Protein AF-A0A841EUG9-F1 (afdb_monomer)

Secondary structure (DSSP, 8-state):
-----S-STHHHHHHTTS-----EEEEEETTTTEEEEEEE-SSEEEEEEEES-TTSS--EEEEEEEEETTEEEE--SEESEEEEEEE--TTS-EEEEEEEEE-TT---

Radius of gyration: 20.71 Å; Cα contacts (8 Å, |Δi|>4): 226; chains: 1; bounding box: 51×21×74 Å

Structure (mmCIF, N/CA/C/O backbone):
data_AF-A0A841EUG9-F1
#
_entry.id   AF-A0A841EUG9-F1
#
loop_
_atom_site.group_PDB
_atom_site.id
_atom_site.type_symbol
_atom_site.label_atom_id
_atom_site.label_alt_id
_atom_site.label_comp_id
_atom_site.label_asym_id
_atom_site.label_entity_id
_atom_site.label_seq_id
_atom_site.pdbx_PDB_ins_code
_atom_site.Cartn_x
_atom_site.Cartn_y
_atom_site.Cartn_z
_atom_site.occupancy
_atom_site.B_iso_or_equiv
_atom_site.auth_seq_id
_atom_site.auth_comp_id
_atom_site.auth_asym_id
_atom_site.auth_atom_id
_atom_site.pdbx_PDB_model_num
ATOM 1 N N . MET A 1 1 ? -35.909 -5.261 51.580 1.00 43.09 1 MET A N 1
ATOM 2 C CA . MET A 1 1 ? -34.630 -4.548 51.371 1.00 43.09 1 MET A CA 1
ATOM 3 C C . MET A 1 1 ? -33.610 -5.558 50.858 1.00 43.09 1 MET A C 1
ATOM 5 O O . MET A 1 1 ? -33.184 -6.406 51.623 1.00 43.09 1 MET A O 1
ATOM 9 N N . GLY A 1 2 ? -33.293 -5.537 49.562 1.00 42.53 2 GLY A N 1
ATOM 10 C CA . GLY A 1 2 ? -32.341 -6.460 48.934 1.00 42.53 2 GLY A CA 1
ATOM 11 C C . GLY A 1 2 ? -31.781 -5.816 47.672 1.00 42.53 2 GLY A C 1
ATOM 12 O O . GLY A 1 2 ? -32.383 -5.894 46.610 1.00 42.53 2 GLY A O 1
ATOM 13 N N . LYS A 1 3 ? -30.687 -5.065 47.831 1.00 48.09 3 LYS A N 1
ATOM 14 C CA . LYS A 1 3 ? -30.020 -4.307 46.768 1.00 48.09 3 LYS A CA 1
ATOM 15 C C . LYS A 1 3 ? -29.352 -5.292 45.804 1.00 48.09 3 LYS A C 1
ATOM 17 O O . LYS A 1 3 ? -28.324 -5.863 46.160 1.00 48.09 3 LYS A O 1
ATOM 22 N N . ILE A 1 4 ? -29.896 -5.469 44.601 1.00 52.88 4 ILE A N 1
ATOM 23 C CA . ILE A 1 4 ? -29.159 -6.106 43.504 1.00 52.88 4 ILE A CA 1
ATOM 24 C C . ILE A 1 4 ? -28.144 -5.068 43.022 1.00 52.88 4 ILE A C 1
ATOM 26 O O . ILE A 1 4 ? -28.482 -4.069 42.391 1.00 52.88 4 ILE A O 1
ATOM 30 N N . LYS A 1 5 ? -26.901 -5.251 43.464 1.00 50.25 5 LYS A N 1
ATOM 31 C CA . LYS A 1 5 ? -25.766 -4.372 43.195 1.00 50.25 5 LYS A CA 1
ATOM 32 C C . LYS A 1 5 ? -25.248 -4.647 41.780 1.00 50.25 5 LYS A C 1
ATOM 34 O O . LYS A 1 5 ? -24.869 -5.773 41.485 1.00 50.25 5 LYS A O 1
ATOM 39 N N . HIS A 1 6 ? -25.248 -3.609 40.944 1.00 51.97 6 HIS A N 1
ATOM 40 C CA . HIS A 1 6 ? -24.323 -3.348 39.831 1.00 51.97 6 HIS A CA 1
ATOM 41 C C . HIS A 1 6 ? -23.483 -4.540 39.327 1.00 51.97 6 HIS A C 1
ATOM 43 O O . HIS A 1 6 ? -22.296 -4.615 39.626 1.00 51.97 6 HIS A O 1
ATOM 49 N N . SER A 1 7 ? -24.058 -5.449 38.534 1.00 50.44 7 SER A N 1
ATOM 50 C CA . SER A 1 7 ? -23.270 -6.536 37.923 1.00 50.44 7 SER A CA 1
ATOM 51 C C . SER A 1 7 ? -23.628 -6.850 36.465 1.00 50.44 7 SER A C 1
ATOM 53 O O . SER A 1 7 ? -23.196 -7.874 35.946 1.00 50.44 7 SER A O 1
ATOM 55 N N . LEU A 1 8 ? -24.373 -5.980 35.771 1.00 47.00 8 LEU A N 1
ATOM 56 C CA . LEU A 1 8 ? -24.544 -6.097 34.311 1.00 47.00 8 LEU A CA 1
ATOM 57 C C . LEU A 1 8 ? -23.625 -5.166 33.506 1.00 47.00 8 LEU A C 1
ATOM 59 O O . LEU A 1 8 ? -23.396 -5.408 32.326 1.00 47.00 8 LEU A O 1
ATOM 63 N N . THR A 1 9 ? -23.043 -4.138 34.124 1.00 49.00 9 THR A N 1
ATOM 64 C CA . THR A 1 9 ? -22.223 -3.149 33.404 1.00 49.00 9 THR A CA 1
ATOM 65 C C . THR A 1 9 ? -20.805 -3.646 33.098 1.00 49.00 9 THR A C 1
ATOM 67 O O . THR A 1 9 ? -20.163 -3.145 32.183 1.00 49.00 9 THR A O 1
ATOM 70 N N . ALA A 1 10 ? -20.316 -4.660 33.820 1.00 49.38 10 ALA A N 1
ATOM 71 C CA . ALA A 1 10 ? -18.961 -5.192 33.649 1.00 49.38 10 ALA A CA 1
ATOM 72 C C . ALA A 1 10 ? -18.814 -6.162 32.458 1.00 49.38 10 ALA A C 1
ATOM 74 O O . ALA A 1 10 ? -17.698 -6.403 32.008 1.00 49.38 10 ALA A O 1
ATOM 75 N N . PHE A 1 11 ? -19.916 -6.688 31.909 1.00 48.22 11 PHE A N 1
ATOM 76 C CA . PHE A 1 11 ? -19.861 -7.624 30.777 1.00 48.22 11 PHE A CA 1
ATOM 77 C C . PHE A 1 11 ? -19.676 -6.927 29.418 1.00 48.22 11 PHE A C 1
ATOM 79 O O . PHE A 1 11 ? -19.099 -7.511 28.504 1.00 48.22 11 PHE A O 1
ATOM 86 N N . PHE A 1 12 ? -20.077 -5.657 29.293 1.00 50.94 12 PHE A N 1
ATOM 87 C CA . PHE A 1 12 ? -19.852 -4.878 28.069 1.00 50.94 12 PHE A CA 1
ATOM 88 C C . PHE A 1 12 ? -18.394 -4.431 27.895 1.00 50.94 12 PHE A C 1
ATOM 90 O O . PHE A 1 12 ? -17.940 -4.273 26.766 1.00 50.94 12 PHE A O 1
ATOM 97 N N . ALA A 1 13 ? -17.636 -4.278 28.985 1.00 50.31 13 ALA A N 1
ATOM 98 C CA . ALA A 1 13 ? -16.236 -3.854 28.919 1.00 50.31 13 ALA A CA 1
ATOM 99 C C . ALA A 1 13 ? -15.296 -4.963 28.403 1.00 50.31 13 ALA A C 1
ATOM 101 O O . ALA A 1 13 ? -14.322 -4.672 27.716 1.00 50.31 13 ALA A O 1
ATOM 102 N N . VAL A 1 14 ? -15.605 -6.236 28.681 1.00 47.84 14 VAL A N 1
ATOM 103 C CA . VAL A 1 14 ? -14.779 -7.380 28.246 1.00 47.84 14 VAL A CA 1
ATOM 104 C C . VAL A 1 14 ? -15.044 -7.751 26.780 1.00 47.84 14 VAL A C 1
ATOM 106 O O . VAL A 1 14 ? -14.124 -8.159 26.077 1.00 47.84 14 VAL A O 1
ATOM 109 N N . ALA A 1 15 ? -16.258 -7.516 26.269 1.00 48.00 15 ALA A N 1
ATOM 110 C CA . ALA A 1 15 ? -16.568 -7.675 24.843 1.00 48.00 15 ALA A CA 1
ATOM 111 C C . ALA A 1 15 ? -15.889 -6.613 23.953 1.00 48.00 15 ALA A C 1
ATOM 113 O O . ALA A 1 15 ? -15.697 -6.832 22.760 1.00 48.00 15 ALA A O 1
ATOM 114 N N . PHE A 1 16 ? -15.490 -5.477 24.532 1.00 50.84 16 PHE A N 1
ATOM 115 C CA . PHE A 1 16 ? -14.910 -4.353 23.798 1.00 50.84 16 PHE A CA 1
ATOM 116 C C . PHE A 1 16 ? -13.440 -4.564 23.400 1.00 50.84 16 PHE A C 1
ATOM 118 O O . PHE A 1 16 ? -12.959 -3.945 22.456 1.00 50.84 16 PHE A O 1
ATOM 125 N N . PHE A 1 17 ? -12.727 -5.463 24.085 1.00 46.47 17 PHE A N 1
ATOM 126 C CA . PHE A 1 17 ? -11.316 -5.761 23.808 1.00 46.47 17 PHE A CA 1
ATOM 127 C C . PHE A 1 17 ? -11.100 -6.904 22.803 1.00 46.47 17 PHE A C 1
ATOM 129 O O . PHE A 1 17 ? -9.964 -7.178 22.426 1.00 46.47 17 PHE A O 1
ATOM 136 N N . ALA A 1 18 ? -12.164 -7.573 22.349 1.00 46.38 18 ALA A N 1
ATOM 137 C CA . ALA A 1 18 ? -12.057 -8.787 21.538 1.00 46.38 18 ALA A CA 1
ATOM 138 C C . ALA A 1 18 ? -11.954 -8.557 20.012 1.00 46.38 18 ALA A C 1
ATOM 140 O O . ALA A 1 18 ? -11.902 -9.535 19.272 1.00 46.38 18 ALA A O 1
ATOM 141 N N . LEU A 1 19 ? -11.945 -7.313 19.512 1.00 50.03 19 LEU A N 1
ATOM 142 C CA . LEU A 1 19 ? -12.198 -7.048 18.081 1.00 50.03 19 LEU A CA 1
ATOM 143 C C . LEU A 1 19 ? -11.084 -6.340 17.303 1.00 50.03 19 LEU A C 1
ATOM 145 O O . LEU A 1 19 ? -11.288 -6.003 16.139 1.00 50.03 19 LEU A O 1
ATOM 149 N N . THR A 1 20 ? -9.880 -6.166 17.849 1.00 53.53 20 THR A N 1
ATOM 150 C CA . THR A 1 20 ? -8.753 -5.696 17.023 1.00 53.53 20 THR A CA 1
ATOM 151 C C . THR A 1 20 ? -8.146 -6.859 16.236 1.00 53.53 20 THR A C 1
ATOM 153 O O . THR A 1 20 ? -6.979 -7.201 16.416 1.00 53.53 20 THR A O 1
ATOM 156 N N . SER A 1 21 ? -8.934 -7.508 15.376 1.00 56.56 21 SER A N 1
ATOM 157 C CA . SER A 1 21 ? -8.384 -8.417 14.374 1.00 56.56 21 SER A CA 1
ATOM 158 C C . SER A 1 21 ? -7.499 -7.593 13.443 1.00 56.56 21 SER A C 1
ATOM 160 O O . SER A 1 21 ? -7.989 -6.830 12.613 1.00 56.56 21 SER A O 1
ATOM 162 N N . VAL A 1 22 ? -6.188 -7.698 13.635 1.00 62.81 22 VAL A N 1
ATOM 163 C CA . VAL A 1 22 ? -5.185 -7.161 12.719 1.00 62.81 22 VAL A CA 1
ATOM 164 C C . VAL A 1 22 ? -5.217 -8.052 11.484 1.00 62.81 22 VAL A C 1
ATOM 166 O O . VAL A 1 22 ? -4.671 -9.152 11.481 1.00 62.81 22 VAL A O 1
ATOM 169 N N . THR A 1 23 ? -5.943 -7.623 10.456 1.00 68.38 23 THR A N 1
ATOM 170 C CA . THR A 1 23 ? -5.887 -8.272 9.147 1.00 68.38 23 THR A CA 1
ATOM 171 C C . THR A 1 23 ? -4.665 -7.740 8.421 1.00 68.38 23 THR A C 1
ATOM 173 O O . THR A 1 23 ? -4.588 -6.535 8.185 1.00 68.38 23 THR A O 1
ATOM 176 N N . VAL A 1 24 ? -3.725 -8.619 8.087 1.00 78.19 24 VAL A N 1
ATOM 177 C CA . VAL A 1 24 ? -2.545 -8.310 7.272 1.00 78.19 24 VAL A CA 1
ATOM 178 C C . VAL A 1 24 ? -2.528 -9.271 6.096 1.00 78.19 24 VAL A C 1
ATOM 180 O O . VAL A 1 24 ? -2.733 -10.473 6.265 1.00 78.19 24 VAL A O 1
ATOM 183 N N . PHE A 1 25 ? -2.284 -8.733 4.911 1.00 81.62 25 PHE A N 1
ATOM 184 C CA . PHE A 1 25 ? -2.141 -9.469 3.670 1.00 81.62 25 PHE A CA 1
ATOM 185 C C . PHE A 1 25 ? -0.840 -9.031 3.019 1.00 81.62 25 PHE A C 1
ATOM 187 O O . PHE A 1 25 ? -0.689 -7.866 2.667 1.00 81.62 25 PHE A O 1
ATOM 194 N N . ALA A 1 26 ? 0.078 -9.978 2.851 1.00 88.25 26 ALA A N 1
ATOM 195 C CA . ALA A 1 26 ? 1.311 -9.772 2.114 1.00 88.25 26 ALA A CA 1
ATOM 196 C C . ALA A 1 26 ? 1.425 -10.834 1.020 1.00 88.25 26 ALA A C 1
ATOM 198 O O . ALA A 1 26 ? 1.157 -12.012 1.274 1.00 88.25 26 ALA A O 1
ATOM 199 N N . GLY A 1 27 ? 1.805 -10.442 -0.193 1.00 92.62 27 GLY A N 1
ATOM 200 C CA . GLY A 1 27 ? 1.925 -11.403 -1.281 1.00 92.62 27 GLY A CA 1
ATOM 201 C C . GLY A 1 27 ? 2.485 -10.843 -2.578 1.00 92.62 27 GLY A C 1
ATOM 202 O O . GLY A 1 27 ? 2.388 -9.653 -2.876 1.00 92.62 27 GLY A O 1
ATOM 203 N N . ALA A 1 28 ? 3.043 -11.761 -3.363 1.00 94.19 28 ALA A N 1
ATOM 204 C CA . ALA A 1 28 ? 3.492 -11.522 -4.723 1.00 94.19 28 ALA A CA 1
ATOM 205 C C . ALA A 1 28 ? 2.294 -11.299 -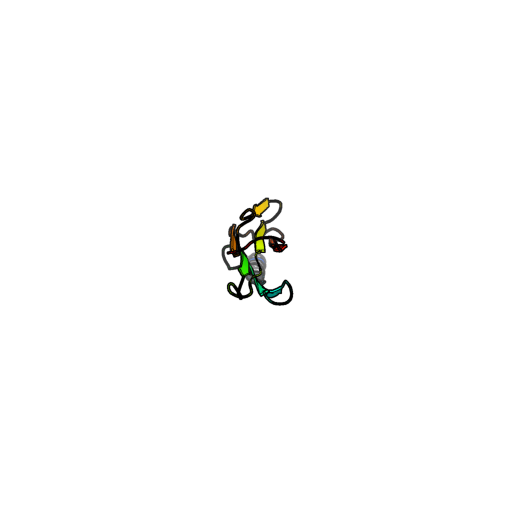5.660 1.00 94.19 28 ALA A C 1
ATOM 207 O O . ALA A 1 28 ? 1.330 -12.068 -5.650 1.00 94.19 28 ALA A O 1
ATOM 208 N N . VAL A 1 29 ? 2.376 -10.269 -6.500 1.00 93.25 29 VAL A N 1
ATOM 209 C CA . VAL A 1 29 ? 1.359 -9.920 -7.503 1.00 93.25 29 VAL A CA 1
ATOM 210 C C . VAL A 1 29 ? 2.043 -9.65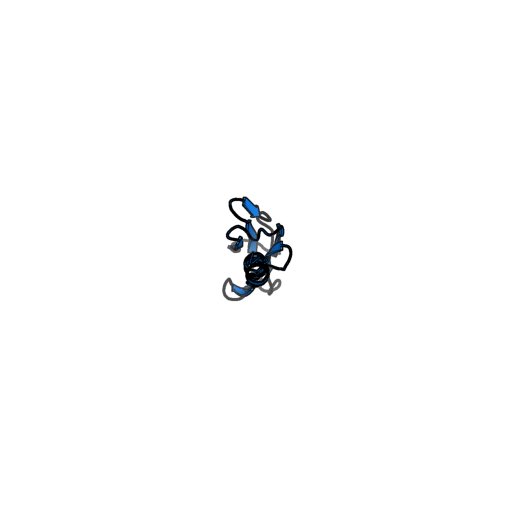0 -8.846 1.00 93.25 29 VAL A C 1
ATOM 212 O O . VAL A 1 29 ? 3.270 -9.642 -8.932 1.00 93.25 29 VAL A O 1
ATOM 215 N N . ALA A 1 30 ? 1.274 -9.509 -9.929 1.00 92.12 30 ALA A N 1
ATOM 216 C CA . ALA A 1 30 ? 1.822 -9.326 -11.280 1.00 92.12 30 ALA A CA 1
ATOM 217 C C . ALA A 1 30 ? 2.849 -10.411 -11.688 1.00 92.12 30 ALA A C 1
ATOM 219 O O . ALA A 1 30 ? 3.907 -10.106 -12.220 1.00 92.12 30 ALA A O 1
ATOM 220 N N . GLY A 1 31 ? 2.576 -11.689 -11.390 1.00 89.38 31 GLY A N 1
ATOM 221 C CA . GLY A 1 31 ? 3.530 -12.779 -11.659 1.00 89.38 31 GLY A CA 1
ATOM 222 C C . GLY A 1 31 ? 4.752 -12.791 -10.731 1.00 89.38 31 GLY A C 1
ATOM 223 O O . GLY A 1 31 ? 5.700 -13.535 -10.972 1.00 89.38 31 GLY A O 1
ATOM 224 N N . GLY A 1 32 ? 4.703 -12.003 -9.656 1.00 91.94 32 GLY A N 1
ATOM 225 C CA . GLY A 1 32 ? 5.770 -11.863 -8.683 1.00 91.94 32 GLY A CA 1
ATOM 226 C C . GLY A 1 32 ? 6.825 -10.855 -9.093 1.00 91.94 32 GLY A C 1
ATOM 227 O O . GLY A 1 32 ? 7.982 -11.105 -8.806 1.00 91.94 32 GLY A O 1
ATOM 228 N N . ASP A 1 33 ? 6.456 -9.754 -9.739 1.00 92.69 33 ASP A N 1
ATOM 229 C CA . ASP A 1 33 ? 7.348 -8.593 -9.909 1.00 92.69 33 ASP A CA 1
A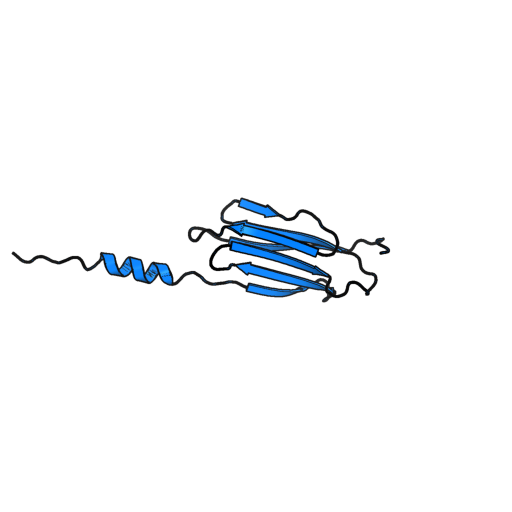TOM 230 C C . ASP A 1 33 ? 7.003 -7.515 -8.878 1.00 92.69 33 ASP A C 1
ATOM 232 O O . ASP A 1 33 ? 7.866 -6.945 -8.217 1.00 92.69 33 ASP A O 1
ATOM 236 N N . LEU A 1 34 ? 5.711 -7.354 -8.601 1.00 95.12 34 LEU A N 1
ATOM 237 C CA . LEU A 1 34 ? 5.223 -6.486 -7.542 1.00 95.12 34 LEU A CA 1
ATOM 238 C C . LEU A 1 34 ? 4.991 -7.277 -6.249 1.00 95.12 34 LEU A C 1
ATOM 240 O O . LEU A 1 34 ? 4.599 -8.449 -6.264 1.00 95.12 34 LEU A O 1
ATOM 244 N N . TRP A 1 35 ? 5.185 -6.609 -5.121 1.00 96.75 35 TRP A N 1
ATOM 245 C CA . TRP A 1 35 ? 4.836 -7.089 -3.794 1.00 96.75 35 TRP A CA 1
ATOM 246 C C . TRP A 1 35 ? 3.802 -6.158 -3.168 1.00 96.75 35 TRP A C 1
ATOM 248 O O . TRP A 1 35 ? 3.974 -4.939 -3.154 1.00 96.75 35 TRP A O 1
ATOM 258 N N . TYR A 1 36 ? 2.720 -6.738 -2.660 1.00 97.56 36 TYR A N 1
ATOM 259 C CA . TYR A 1 36 ? 1.687 -6.020 -1.926 1.00 97.56 36 TYR A CA 1
ATOM 260 C C . TYR A 1 36 ? 1.778 -6.355 -0.439 1.00 97.56 36 TYR A C 1
ATOM 262 O O . TYR A 1 36 ? 1.917 -7.524 -0.087 1.00 97.56 36 TYR A O 1
ATOM 270 N N . ASP A 1 37 ? 1.669 -5.338 0.412 1.00 96.56 37 ASP A N 1
ATOM 271 C CA . ASP A 1 37 ? 1.498 -5.438 1.862 1.00 96.56 37 ASP A CA 1
ATOM 272 C C . ASP A 1 37 ? 0.407 -4.455 2.299 1.00 96.56 37 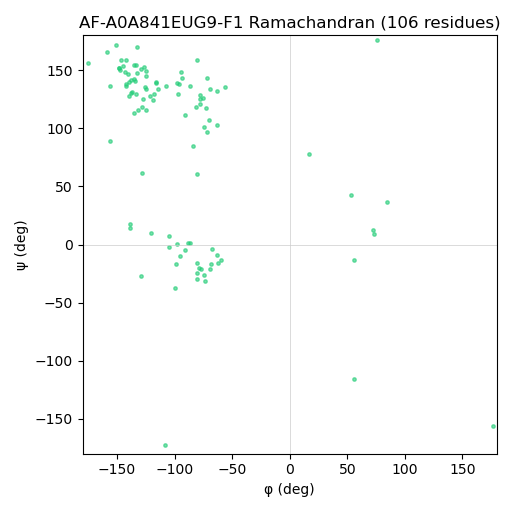ASP A C 1
ATOM 274 O O . ASP A 1 37 ? 0.556 -3.235 2.200 1.00 96.56 37 ASP A O 1
ATOM 278 N N . GLY A 1 38 ? -0.718 -4.980 2.763 1.00 96.19 38 GLY A N 1
ATOM 279 C CA . GLY A 1 38 ? -1.830 -4.175 3.233 1.00 96.19 38 GLY A CA 1
ATOM 280 C C . GLY A 1 38 ? -2.481 -4.768 4.461 1.00 96.19 38 GLY A C 1
ATOM 281 O O . GLY A 1 38 ? -2.575 -5.983 4.627 1.00 96.19 38 GLY A O 1
ATOM 282 N N . GLY A 1 39 ? -2.979 -3.898 5.328 1.00 93.50 39 GLY A N 1
ATOM 283 C CA . GLY A 1 39 ? -3.592 -4.357 6.554 1.00 93.50 39 GLY A CA 1
ATOM 284 C C . GLY A 1 39 ? -4.036 -3.251 7.487 1.00 93.50 39 GLY A C 1
ATOM 285 O O . GLY A 1 39 ? -4.324 -2.128 7.072 1.00 93.50 39 GLY A O 1
ATOM 286 N N . GLN A 1 40 ? -4.131 -3.604 8.764 1.00 91.75 40 GLN A N 1
ATOM 287 C CA . GLN A 1 40 ? -4.587 -2.725 9.835 1.00 91.75 40 GLN A CA 1
ATOM 288 C C . GLN A 1 40 ? -3.709 -2.900 11.068 1.00 91.75 40 GLN A C 1
ATOM 290 O O . GLN A 1 40 ? -3.338 -4.013 11.420 1.00 91.75 40 GLN A O 1
ATOM 295 N N . THR A 1 41 ? -3.421 -1.816 11.770 1.00 88.94 41 THR A N 1
ATOM 296 C CA . THR A 1 41 ? -2.738 -1.817 13.066 1.00 88.94 41 THR A CA 1
ATOM 297 C C . THR A 1 41 ? -3.722 -1.452 14.176 1.00 88.94 41 THR A C 1
ATOM 299 O O . THR A 1 41 ? -4.924 -1.320 13.951 1.00 88.94 41 THR A O 1
ATOM 302 N N . GLY A 1 42 ? -3.242 -1.251 15.406 1.00 85.88 42 GLY A N 1
ATOM 303 C CA . GLY A 1 42 ? -4.067 -0.696 16.484 1.00 85.88 42 GLY A CA 1
ATOM 304 C C . GLY A 1 42 ? -4.573 0.729 16.214 1.00 85.88 42 GLY A C 1
ATOM 305 O O . GLY A 1 42 ? -5.505 1.162 16.883 1.00 85.88 42 GLY A O 1
ATOM 306 N N . THR A 1 43 ? -3.995 1.445 15.245 1.00 90.38 43 THR A N 1
ATOM 307 C CA . THR A 1 43 ? -4.238 2.882 15.043 1.00 90.38 43 THR A CA 1
ATOM 308 C C . THR A 1 43 ? -4.618 3.265 13.613 1.00 90.38 43 THR A C 1
ATOM 310 O O . THR A 1 43 ? -5.348 4.235 13.438 1.00 90.38 43 THR A O 1
ATOM 313 N N . TYR A 1 44 ? -4.202 2.511 12.593 1.00 94.00 44 TYR A N 1
ATOM 314 C CA . TYR A 1 44 ? -4.452 2.871 11.194 1.00 94.00 44 TYR A CA 1
ATOM 315 C C . TYR A 1 44 ? -4.661 1.660 10.283 1.00 94.00 44 TYR A C 1
ATOM 317 O O . TYR A 1 44 ? -4.206 0.556 10.569 1.00 94.00 44 TYR A O 1
ATOM 325 N N . VAL A 1 45 ? -5.311 1.894 9.147 1.00 95.75 45 VAL A N 1
ATOM 326 C CA . VAL A 1 45 ? -5.350 1.000 7.984 1.00 95.75 45 VAL A CA 1
ATOM 327 C C . VAL A 1 45 ? -4.276 1.463 7.008 1.00 95.75 45 VAL A C 1
ATOM 329 O O . VAL A 1 45 ? -4.122 2.667 6.808 1.00 95.75 45 VAL A O 1
ATOM 332 N N . TYR A 1 46 ? -3.536 0.544 6.397 1.00 97.31 46 TYR A N 1
ATOM 333 C CA . TYR A 1 46 ? -2.478 0.872 5.442 1.00 97.31 46 TYR A CA 1
ATOM 334 C C . TYR A 1 46 ? -2.524 -0.017 4.206 1.00 97.31 46 TYR A C 1
ATOM 336 O O . TYR A 1 46 ? -3.000 -1.151 4.246 1.00 97.31 46 TYR A O 1
ATOM 344 N N . SER A 1 47 ? -2.001 0.508 3.105 1.00 98.19 47 SER A N 1
ATOM 345 C CA . SER A 1 47 ? -1.799 -0.191 1.842 1.00 98.19 47 SER A CA 1
ATOM 346 C C . SER A 1 47 ? -0.434 0.191 1.290 1.00 98.19 47 SER A C 1
ATOM 348 O O . SER A 1 47 ? -0.141 1.378 1.167 1.00 98.19 47 SER A O 1
ATOM 350 N N . SER A 1 48 ? 0.361 -0.801 0.914 1.00 98.12 48 SER A N 1
ATOM 351 C CA . SER A 1 48 ? 1.672 -0.651 0.290 1.00 98.12 48 SER A CA 1
ATOM 352 C C . SER A 1 48 ? 1.767 -1.587 -0.905 1.00 98.12 48 SER A C 1
ATOM 354 O O . SER A 1 48 ? 1.462 -2.771 -0.789 1.00 98.12 48 SER A O 1
ATOM 356 N N . ILE A 1 49 ? 2.177 -1.077 -2.057 1.00 98.00 49 ILE A N 1
ATOM 357 C CA . ILE A 1 49 ? 2.506 -1.892 -3.225 1.00 98.00 49 ILE A CA 1
ATOM 358 C C . ILE A 1 49 ? 3.783 -1.352 -3.844 1.00 98.00 49 ILE A C 1
ATOM 360 O O . ILE A 1 49 ? 3.901 -0.146 -4.044 1.00 98.00 49 ILE A O 1
ATOM 364 N N . TYR A 1 50 ? 4.737 -2.230 -4.129 1.00 95.75 50 TYR A N 1
ATOM 365 C CA . TYR A 1 50 ? 6.021 -1.836 -4.691 1.00 95.75 50 TYR A CA 1
ATOM 366 C C . TYR A 1 50 ? 6.601 -2.908 -5.609 1.00 95.75 50 TYR A C 1
ATOM 368 O O . TYR A 1 50 ? 6.334 -4.097 -5.448 1.00 95.75 50 TYR A O 1
ATOM 376 N N . ASP A 1 51 ? 7.401 -2.476 -6.570 1.00 93.81 51 ASP A N 1
ATOM 377 C CA . ASP A 1 51 ? 8.224 -3.318 -7.422 1.00 93.81 51 ASP A CA 1
ATOM 378 C C . ASP A 1 51 ? 9.407 -3.859 -6.613 1.00 93.81 51 ASP A C 1
ATOM 380 O O . ASP A 1 51 ? 10.221 -3.101 -6.081 1.00 93.81 51 ASP A O 1
ATOM 384 N N . HIS A 1 52 ? 9.475 -5.183 -6.473 1.00 91.31 52 HIS A N 1
ATOM 385 C CA . HIS A 1 52 ? 10.585 -5.848 -5.789 1.00 91.31 52 HIS A CA 1
ATOM 386 C C . HIS A 1 52 ? 11.644 -6.378 -6.761 1.00 91.31 52 HIS A C 1
ATOM 388 O O . HIS A 1 52 ? 12.635 -6.963 -6.315 1.00 91.31 52 HIS A O 1
ATOM 394 N N . LYS A 1 53 ? 11.451 -6.168 -8.069 1.00 88.38 53 LYS A N 1
ATOM 395 C CA . LYS A 1 53 ? 12.393 -6.505 -9.137 1.00 88.38 53 LYS A CA 1
ATOM 396 C C . LYS A 1 53 ? 12.653 -5.299 -10.052 1.00 88.38 53 LYS A C 1
ATOM 398 O O . LYS A 1 53 ? 12.488 -5.402 -11.265 1.00 88.38 53 LYS A O 1
ATOM 403 N N . PRO A 1 54 ? 13.193 -4.192 -9.518 1.00 78.38 54 PRO A N 1
ATOM 404 C CA . PRO A 1 54 ? 13.394 -2.971 -10.293 1.00 78.38 54 PRO A CA 1
ATOM 405 C C . PRO A 1 54 ? 14.373 -3.106 -11.476 1.00 78.38 54 PRO A C 1
ATOM 407 O O . PRO A 1 54 ? 14.470 -2.184 -12.278 1.00 78.38 54 PRO A O 1
ATOM 410 N N . ASP A 1 55 ? 15.092 -4.215 -11.628 1.00 82.62 55 ASP A N 1
ATOM 411 C CA . ASP A 1 55 ? 16.089 -4.396 -12.689 1.00 82.62 55 ASP A CA 1
ATOM 412 C C . ASP A 1 55 ? 15.616 -5.319 -13.831 1.00 82.62 55 ASP A C 1
ATOM 414 O O . ASP A 1 55 ? 16.401 -5.665 -14.713 1.00 82.62 55 ASP A O 1
ATOM 418 N N . ASP A 1 56 ? 14.346 -5.739 -13.848 1.00 84.00 56 ASP A N 1
ATOM 419 C CA . ASP A 1 56 ? 13.816 -6.699 -14.834 1.00 84.00 56 ASP A CA 1
ATOM 420 C C . ASP A 1 56 ? 13.325 -6.064 -16.155 1.00 84.00 56 ASP A C 1
ATOM 422 O O . ASP A 1 56 ? 12.853 -6.761 -17.060 1.00 84.00 56 ASP A O 1
ATOM 426 N N . GLY A 1 57 ? 13.457 -4.739 -16.278 1.00 81.75 57 GLY A N 1
ATOM 427 C CA . GLY A 1 57 ? 13.041 -3.968 -17.450 1.00 81.75 57 GLY A CA 1
ATOM 428 C C . GLY A 1 57 ? 11.526 -3.794 -17.589 1.00 81.75 57 GLY A C 1
ATOM 429 O O . GLY A 1 57 ? 11.069 -3.316 -18.630 1.00 81.75 57 GLY A O 1
ATOM 430 N N . ARG A 1 58 ? 10.738 -4.168 -16.575 1.00 85.00 58 ARG A N 1
ATOM 431 C CA . ARG A 1 58 ? 9.310 -3.860 -16.479 1.00 85.00 58 ARG A CA 1
ATOM 432 C C . ARG A 1 58 ? 9.138 -2.577 -15.680 1.00 85.00 58 ARG A C 1
ATOM 434 O O . ARG A 1 58 ? 9.889 -2.287 -14.753 1.00 85.00 58 ARG A O 1
ATOM 441 N N . TYR A 1 59 ? 8.157 -1.781 -16.085 1.00 89.06 59 TYR A N 1
ATOM 442 C CA . TYR A 1 59 ? 7.856 -0.520 -15.428 1.00 89.06 59 TYR A CA 1
ATOM 443 C C . TYR A 1 59 ? 6.387 -0.481 -15.061 1.00 89.06 59 TYR A C 1
ATOM 445 O O . TYR A 1 59 ? 5.518 -0.688 -15.919 1.00 89.06 59 TYR A O 1
ATOM 453 N N . TYR A 1 60 ? 6.112 -0.232 -13.787 1.00 91.81 60 TYR A N 1
ATOM 454 C CA . TYR A 1 60 ? 4.765 -0.257 -13.257 1.00 91.81 60 TYR A CA 1
ATOM 455 C C . TYR A 1 60 ? 4.361 1.125 -12.770 1.00 91.81 60 TYR A C 1
ATOM 457 O O . TYR A 1 60 ? 5.097 1.827 -12.085 1.00 91.81 60 TYR A O 1
ATOM 465 N N . GLU A 1 61 ? 3.122 1.493 -13.062 1.00 95.94 61 GLU A N 1
ATOM 466 C CA . GLU A 1 61 ? 2.426 2.469 -12.236 1.00 95.94 61 GLU A CA 1
ATOM 467 C C . GLU A 1 61 ? 1.544 1.716 -11.255 1.00 95.94 61 GLU A C 1
ATOM 469 O O . GLU A 1 61 ? 0.771 0.833 -11.638 1.00 95.94 61 GLU A O 1
ATOM 474 N N . VAL A 1 62 ? 1.661 2.079 -9.986 1.00 97.12 62 VAL A N 1
ATOM 475 C CA . VAL A 1 62 ? 0.970 1.430 -8.880 1.00 97.12 62 VAL A CA 1
ATOM 476 C C . VAL A 1 62 ? 0.201 2.457 -8.061 1.00 97.12 62 VAL A C 1
ATOM 478 O O . VAL A 1 62 ? 0.539 3.640 -8.018 1.00 97.12 62 VAL A O 1
ATOM 481 N N . LYS A 1 63 ? -0.873 2.012 -7.418 1.00 98.38 63 LYS A N 1
ATOM 482 C CA . LYS A 1 63 ? -1.716 2.845 -6.566 1.00 98.38 63 LYS A CA 1
ATOM 483 C C . LYS A 1 63 ? -2.111 2.057 -5.331 1.00 98.38 63 LYS A C 1
ATOM 485 O O . LYS A 1 63 ? -2.673 0.970 -5.430 1.00 98.38 63 LYS A O 1
ATOM 490 N N . ALA A 1 64 ? -1.869 2.646 -4.170 1.00 98.56 64 ALA A N 1
ATOM 491 C CA . ALA A 1 64 ? -2.311 2.132 -2.888 1.00 98.56 64 ALA A CA 1
ATOM 492 C C . ALA A 1 64 ? -3.606 2.838 -2.466 1.00 98.56 64 ALA A C 1
ATOM 494 O O . ALA A 1 64 ? -3.748 4.056 -2.635 1.00 98.56 64 ALA A O 1
ATOM 495 N N . SER A 1 65 ? -4.553 2.083 -1.912 1.00 98.50 65 SER A N 1
ATOM 496 C CA . SER A 1 65 ? -5.840 2.609 -1.461 1.00 98.50 65 SER A CA 1
ATOM 497 C C . SER A 1 65 ? -6.269 1.972 -0.144 1.00 98.50 65 SER A C 1
ATOM 499 O O . SER A 1 65 ? -6.148 0.767 0.067 1.00 98.50 65 SER A O 1
ATOM 501 N N . VAL A 1 66 ? -6.833 2.788 0.740 1.00 97.81 66 VAL A N 1
ATOM 502 C CA . VAL A 1 66 ? -7.479 2.328 1.970 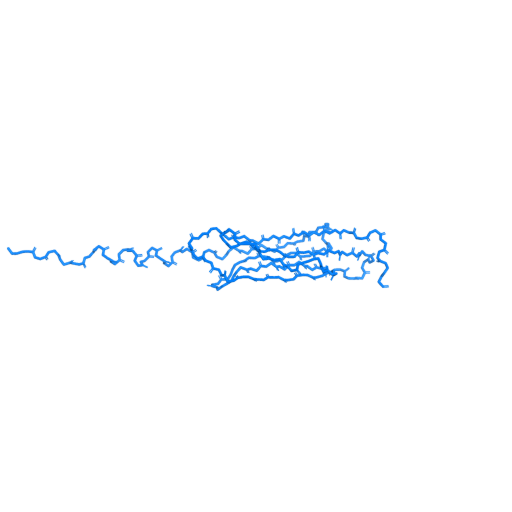1.00 97.81 66 VAL A CA 1
ATOM 503 C C . VAL A 1 66 ? -8.900 2.861 2.026 1.00 97.81 66 VAL A C 1
ATOM 505 O O . VAL A 1 66 ? -9.187 3.969 1.570 1.00 97.81 66 VAL A O 1
ATOM 508 N N . LYS A 1 67 ? -9.804 2.065 2.586 1.00 96.31 67 LYS A N 1
ATOM 509 C CA . LYS A 1 67 ? -11.178 2.463 2.873 1.00 96.31 67 LYS A CA 1
ATOM 510 C C . LYS A 1 67 ? -11.427 2.312 4.362 1.00 96.31 67 LYS A C 1
ATOM 512 O O . LYS A 1 67 ? -11.217 1.230 4.899 1.00 96.31 67 LYS A O 1
ATOM 517 N N . VAL A 1 68 ? -11.916 3.374 4.988 1.00 95.44 68 VAL A N 1
ATOM 518 C CA . VAL A 1 68 ? -12.373 3.381 6.381 1.00 95.44 68 VAL A CA 1
ATOM 519 C C . VAL A 1 68 ? -13.803 3.896 6.378 1.00 95.44 68 VAL A C 1
ATOM 521 O O . VAL A 1 68 ? -14.076 5.027 5.966 1.00 95.44 68 VAL A O 1
ATOM 524 N N . CYS A 1 69 ? -14.742 3.046 6.781 1.00 92.31 69 CYS A N 1
ATOM 525 C CA . CYS A 1 69 ? -16.173 3.301 6.652 1.00 92.31 69 CYS A CA 1
ATOM 526 C C . CYS A 1 69 ? -16.561 3.606 5.187 1.00 92.31 69 CYS A C 1
ATOM 528 O O . CYS A 1 69 ? -16.444 2.753 4.306 1.00 92.31 69 CYS A O 1
ATOM 530 N N . SER A 1 70 ? -17.040 4.820 4.914 1.00 95.00 70 SER A N 1
ATOM 531 C CA . SER A 1 70 ? -17.383 5.319 3.581 1.00 95.00 70 SER A CA 1
ATOM 532 C C . SER A 1 70 ? -16.261 6.126 2.923 1.00 95.00 70 SER A C 1
ATOM 534 O O . SER A 1 70 ? -16.386 6.453 1.746 1.00 95.00 70 SER A O 1
ATOM 536 N N . SER A 1 71 ? -15.196 6.465 3.656 1.00 96.38 71 SER A N 1
ATOM 537 C CA . SER A 1 71 ? -14.094 7.275 3.139 1.00 96.38 71 SER A CA 1
ATOM 538 C C . SER A 1 71 ? -13.062 6.399 2.446 1.00 96.38 71 SER A C 1
ATOM 540 O O . SER A 1 71 ? -12.693 5.344 2.964 1.00 96.38 71 SER A O 1
ATOM 542 N N . VAL A 1 72 ? -12.592 6.844 1.283 1.00 97.69 72 VAL A N 1
ATOM 543 C CA . VAL A 1 72 ? -11.509 6.205 0.536 1.00 97.69 72 VAL A CA 1
ATOM 544 C C . VAL A 1 72 ? -10.364 7.197 0.405 1.00 97.69 72 VAL A C 1
ATOM 546 O O . VAL A 1 72 ? -10.547 8.287 -0.134 1.00 97.69 72 VAL A O 1
ATOM 549 N N . THR A 1 73 ? -9.183 6.787 0.853 1.00 97.75 73 THR A N 1
ATOM 550 C CA . THR A 1 73 ? -7.943 7.554 0.729 1.00 97.75 73 THR A CA 1
ATOM 551 C C . THR A 1 73 ? -6.999 6.800 -0.194 1.00 97.75 73 THR A C 1
ATOM 553 O O . THR A 1 73 ? -6.830 5.588 -0.059 1.00 97.75 73 THR A O 1
ATOM 556 N N . THR A 1 74 ? -6.383 7.501 -1.144 1.00 98.25 74 THR A N 1
ATOM 557 C CA . THR A 1 74 ? -5.520 6.880 -2.157 1.00 98.25 74 THR A CA 1
ATOM 558 C C . THR A 1 74 ? -4.213 7.641 -2.306 1.00 98.25 74 THR A C 1
ATOM 560 O O . THR A 1 74 ? -4.228 8.866 -2.224 1.00 98.25 74 THR A O 1
ATOM 563 N N . SER A 1 75 ? -3.124 6.944 -2.626 1.00 97.81 75 SER A N 1
ATOM 564 C CA . SER A 1 75 ? -1.823 7.557 -2.942 1.00 97.81 75 SER A CA 1
ATOM 565 C C . SER A 1 75 ? -1.802 8.339 -4.263 1.00 97.81 75 SER A C 1
ATOM 567 O O . SER A 1 75 ? -0.874 9.100 -4.512 1.00 97.81 75 SER A O 1
ATOM 569 N N . GLY A 1 76 ? -2.788 8.114 -5.141 1.00 97.81 76 GLY A N 1
ATOM 570 C CA . GLY A 1 76 ? -2.639 8.397 -6.570 1.00 97.81 76 GLY A CA 1
ATOM 571 C C . GLY A 1 76 ? -1.776 7.339 -7.269 1.00 97.81 76 GLY A C 1
ATOM 572 O O . GLY A 1 76 ? -1.277 6.415 -6.624 1.00 97.81 76 GLY A O 1
ATOM 573 N N . TRP A 1 77 ? -1.649 7.448 -8.591 1.00 97.38 77 TRP A N 1
ATOM 574 C CA . TRP A 1 77 ? -0.748 6.5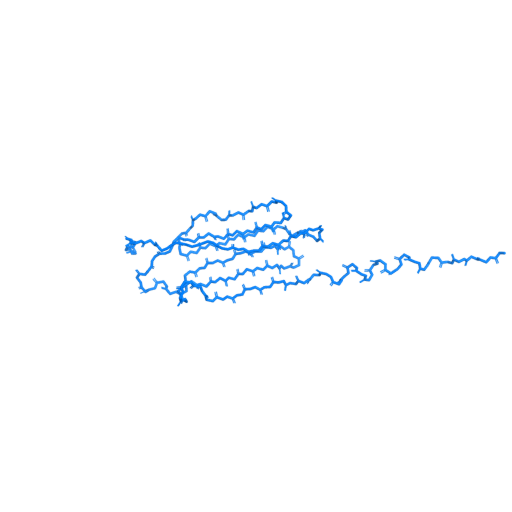96 -9.371 1.00 97.38 77 TRP A CA 1
ATOM 575 C C . TRP A 1 77 ? 0.687 7.090 -9.205 1.00 97.38 77 TRP A C 1
ATOM 577 O O . TRP A 1 77 ? 0.957 8.268 -9.434 1.00 97.38 77 TRP A O 1
ATOM 587 N N . LEU A 1 78 ? 1.575 6.196 -8.783 1.00 96.25 78 LEU A N 1
ATOM 588 C CA . LEU A 1 78 ? 2.987 6.469 -8.547 1.00 96.25 78 LEU A CA 1
ATOM 589 C C . LEU A 1 78 ? 3.853 5.426 -9.264 1.00 96.25 78 LEU A C 1
ATOM 591 O O . LEU A 1 78 ? 3.407 4.291 -9.462 1.00 96.25 78 LEU A O 1
ATOM 595 N N . PRO A 1 79 ? 5.075 5.801 -9.665 1.00 94.12 79 PRO A N 1
ATOM 596 C CA . PRO A 1 79 ? 5.978 4.901 -10.361 1.00 94.12 79 PRO A CA 1
ATOM 597 C C . PRO A 1 79 ? 6.595 3.892 -9.394 1.00 94.12 79 PRO A C 1
ATOM 599 O O . PRO A 1 79 ? 7.188 4.291 -8.393 1.00 94.12 79 PRO A O 1
ATOM 602 N N . ASP A 1 80 ? 6.459 2.605 -9.708 1.00 92.25 80 ASP A N 1
ATOM 603 C CA . ASP A 1 80 ? 7.067 1.442 -9.047 1.00 92.25 80 ASP A CA 1
ATOM 604 C C . ASP A 1 80 ? 6.806 1.277 -7.533 1.00 92.25 80 ASP A C 1
ATOM 606 O O . ASP A 1 80 ? 7.045 0.204 -6.995 1.00 92.25 80 ASP A O 1
ATOM 610 N N . SER A 1 81 ? 6.295 2.271 -6.805 1.00 95.69 81 SER A N 1
ATOM 611 C CA . SER A 1 81 ? 5.977 2.157 -5.381 1.00 95.69 81 SER A CA 1
ATOM 612 C C . SER A 1 81 ? 4.913 3.157 -4.944 1.00 95.69 81 SER A C 1
ATOM 614 O O . SER A 1 81 ? 4.958 4.338 -5.290 1.00 95.69 81 SER A O 1
ATOM 616 N N . ALA A 1 82 ? 3.955 2.687 -4.149 1.00 98.25 82 ALA A N 1
ATOM 617 C CA . ALA A 1 82 ? 2.909 3.501 -3.556 1.00 98.25 82 ALA A CA 1
ATOM 618 C C . ALA A 1 82 ? 2.585 3.040 -2.136 1.00 98.25 82 ALA A C 1
ATOM 620 O O . ALA A 1 82 ? 2.423 1.850 -1.868 1.00 98.25 82 ALA A O 1
ATOM 621 N N . TYR A 1 83 ? 2.396 4.015 -1.248 1.00 98.25 83 TYR A N 1
ATOM 622 C CA . TYR A 1 83 ? 1.954 3.804 0.124 1.00 98.25 83 TYR A CA 1
ATOM 623 C C . TYR A 1 83 ? 0.852 4.797 0.488 1.00 98.25 83 TYR A C 1
ATOM 625 O O . TYR A 1 83 ? 0.919 5.977 0.134 1.00 98.25 83 TYR A O 1
ATOM 633 N N . ILE A 1 84 ? -0.154 4.333 1.226 1.00 98.44 84 ILE A N 1
ATOM 634 C CA . ILE A 1 84 ? -1.147 5.201 1.858 1.00 98.44 84 ILE A CA 1
ATOM 635 C C . ILE A 1 84 ? -1.640 4.587 3.167 1.00 98.44 84 ILE A C 1
ATOM 637 O O . ILE A 1 84 ? -1.692 3.365 3.320 1.00 98.44 84 ILE A O 1
ATOM 641 N N . SER A 1 85 ? -2.055 5.442 4.096 1.00 97.81 85 SER A N 1
ATOM 642 C CA . SER A 1 85 ? -2.698 5.035 5.341 1.00 97.81 85 SER A CA 1
ATOM 643 C C . SER A 1 85 ? -3.808 5.999 5.740 1.00 97.81 85 SER A C 1
ATOM 645 O O . SER A 1 85 ? -3.819 7.156 5.318 1.00 97.81 85 SER A O 1
ATOM 647 N N . ALA A 1 86 ? -4.726 5.523 6.574 1.00 97.38 86 ALA A N 1
ATOM 648 C CA . ALA A 1 86 ? -5.772 6.330 7.189 1.00 97.38 86 ALA A CA 1
ATOM 649 C C . ALA A 1 86 ? -6.035 5.859 8.623 1.00 97.38 86 ALA A C 1
ATOM 651 O O . ALA A 1 86 ? -5.917 4.665 8.908 1.00 97.38 86 ALA A O 1
ATOM 652 N N . ASP A 1 87 ? -6.413 6.790 9.501 1.00 95.62 87 ASP A N 1
ATOM 653 C CA . ASP A 1 87 ? -6.831 6.466 10.865 1.00 95.62 87 ASP A CA 1
ATOM 654 C C . ASP A 1 87 ? -7.979 5.463 10.843 1.00 95.62 87 ASP A C 1
ATOM 656 O O . ASP A 1 87 ? -8.924 5.582 10.056 1.00 95.62 87 ASP A O 1
ATOM 660 N N . ARG A 1 88 ? -7.883 4.460 11.710 1.00 91.31 88 ARG A N 1
ATOM 661 C CA . ARG A 1 88 ? -8.857 3.378 11.760 1.00 91.31 88 ARG A CA 1
ATOM 662 C C . ARG A 1 88 ? -10.117 3.772 12.535 1.00 91.31 88 ARG A C 1
ATOM 664 O O . ARG A 1 88 ? -10.090 4.648 13.398 1.00 91.31 88 ARG A O 1
ATOM 671 N N . SER A 1 89 ? -11.215 3.072 12.289 1.00 88.31 89 SER A N 1
ATOM 672 C CA . SER A 1 89 ? -12.480 3.201 13.004 1.00 88.31 89 SER A CA 1
ATOM 673 C C . SER A 1 89 ? -13.008 1.828 13.409 1.00 88.31 89 SER A C 1
ATOM 675 O O . SER A 1 89 ? -13.425 1.025 12.579 1.00 88.31 89 SER A O 1
ATOM 677 N N . PHE A 1 90 ? -13.087 1.588 14.719 1.00 82.44 90 PHE A N 1
ATOM 678 C CA . PHE A 1 90 ? -13.595 0.336 15.301 1.00 82.44 90 PHE A CA 1
ATOM 679 C C . PHE A 1 90 ? -15.099 0.098 15.083 1.00 82.44 90 PHE A C 1
ATOM 681 O O . PHE A 1 90 ? -15.633 -0.930 15.492 1.00 82.44 90 PHE A O 1
ATOM 688 N N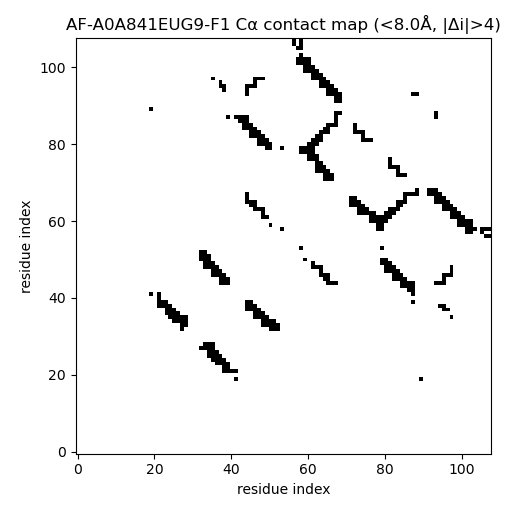 . TRP A 1 91 ? -15.798 1.056 14.476 1.00 85.00 91 TRP A N 1
ATOM 689 C CA . TRP A 1 91 ? -17.256 1.065 14.361 1.00 85.00 91 TRP A CA 1
ATOM 690 C C . TRP A 1 91 ? -17.766 0.701 12.969 1.00 85.00 91 TRP A C 1
ATOM 692 O O . TRP A 1 91 ? -18.974 0.692 12.738 1.00 85.00 91 TRP A O 1
ATOM 702 N N . CYS A 1 92 ? -16.870 0.454 12.017 1.00 85.88 92 CYS A N 1
ATOM 703 C CA . CYS A 1 92 ? -17.238 0.223 10.631 1.00 85.88 92 CYS A CA 1
ATOM 704 C C . CYS A 1 92 ? -16.235 -0.698 9.934 1.00 85.88 92 CYS A C 1
ATOM 706 O O . CYS A 1 92 ? -15.191 -1.040 10.478 1.00 85.88 92 CYS A O 1
ATOM 708 N N . ASN A 1 93 ? -16.571 -1.107 8.710 1.00 89.19 93 ASN A N 1
ATOM 709 C CA . ASN A 1 93 ? -15.669 -1.912 7.904 1.00 89.19 93 ASN A CA 1
ATOM 710 C C . ASN A 1 93 ? -14.481 -1.082 7.403 1.00 89.19 93 ASN A C 1
ATOM 712 O O . ASN A 1 93 ? -14.643 0.075 6.997 1.00 89.19 93 ASN A O 1
ATOM 716 N N . GLU A 1 94 ? -13.319 -1.718 7.352 1.00 92.56 94 GLU A N 1
ATOM 717 C CA . GLU A 1 94 ? -12.090 -1.128 6.844 1.00 92.56 94 GLU A CA 1
ATOM 718 C C . GLU A 1 94 ? -11.371 -2.125 5.934 1.00 92.56 94 GLU A C 1
ATOM 720 O O . GLU A 1 94 ? -11.384 -3.332 6.169 1.00 92.56 94 GLU A O 1
ATOM 725 N N . SER A 1 95 ? -10.760 -1.628 4.862 1.00 93.31 95 SER A N 1
ATOM 726 C CA . SER A 1 95 ? -10.103 -2.472 3.865 1.00 93.31 95 SER A CA 1
ATOM 727 C C . SER A 1 95 ? -8.898 -1.780 3.253 1.00 93.31 95 SER A C 1
ATOM 729 O O . SER A 1 95 ? -8.892 -0.562 3.077 1.00 93.31 95 SER A O 1
ATOM 731 N N . SER A 1 96 ? -7.925 -2.586 2.854 1.00 96.38 96 SER A N 1
ATOM 732 C CA . SER A 1 96 ? -6.743 -2.179 2.105 1.00 96.38 96 SER A CA 1
ATOM 733 C C . SER A 1 96 ? -6.764 -2.862 0.740 1.00 96.38 96 SER A C 1
ATOM 735 O O . SER A 1 96 ? -7.192 -4.014 0.651 1.00 96.38 96 SER A O 1
ATOM 737 N N . TYR A 1 97 ? -6.379 -2.150 -0.320 1.00 95.69 97 TYR A N 1
ATOM 738 C CA . TYR A 1 97 ? -6.313 -2.698 -1.676 1.00 95.69 97 TYR A CA 1
ATOM 739 C C . TYR A 1 97 ? -5.384 -1.882 -2.579 1.00 95.69 97 TYR A C 1
ATOM 741 O O . TYR A 1 97 ? -5.009 -0.749 -2.274 1.00 95.69 97 TYR A O 1
ATOM 749 N N . TYR A 1 98 ? -5.029 -2.469 -3.717 1.00 97.56 98 TYR A N 1
ATOM 750 C CA . TYR A 1 98 ? -4.071 -1.918 -4.663 1.00 97.56 98 TYR A CA 1
ATOM 751 C C . TYR A 1 98 ? -4.589 -2.005 -6.099 1.00 97.56 98 TYR A C 1
ATOM 753 O O . TYR A 1 98 ? -5.366 -2.897 -6.435 1.00 97.56 98 TYR A O 1
ATOM 761 N N . ASP A 1 99 ? -4.088 -1.110 -6.944 1.00 97.75 99 ASP A N 1
ATOM 762 C CA . ASP A 1 99 ? -4.182 -1.196 -8.398 1.00 97.75 99 ASP A CA 1
ATOM 763 C C . ASP A 1 99 ? -2.767 -1.121 -8.993 1.00 97.75 99 ASP A C 1
ATOM 765 O O . ASP A 1 99 ? -1.882 -0.463 -8.436 1.00 97.75 99 ASP A O 1
ATOM 769 N N . TYR A 1 100 ? -2.543 -1.775 -10.132 1.00 96.12 100 TYR A N 1
ATOM 770 C CA . TYR A 1 100 ? -1.290 -1.673 -10.883 1.00 96.12 100 TYR A CA 1
ATOM 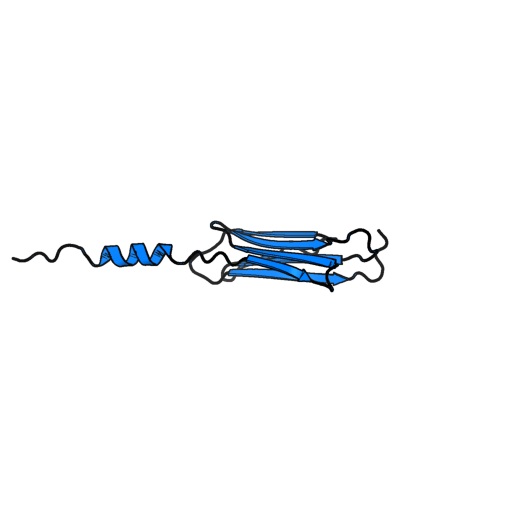771 C C . TYR A 1 100 ? -1.538 -1.740 -12.389 1.00 96.12 100 TYR A C 1
ATOM 773 O O . TYR A 1 100 ? -2.508 -2.346 -12.850 1.00 96.12 100 TYR A O 1
ATOM 781 N N . ARG A 1 101 ? -0.636 -1.139 -13.166 1.00 95.25 101 ARG A N 1
ATOM 782 C CA . ARG A 1 101 ? -0.592 -1.276 -14.623 1.00 95.25 101 ARG A CA 1
ATOM 783 C C . ARG A 1 101 ? 0.845 -1.342 -15.116 1.00 95.25 101 ARG A C 1
ATOM 785 O O . ARG A 1 101 ? 1.686 -0.565 -14.676 1.00 95.25 101 ARG A O 1
ATOM 792 N N . LEU A 1 102 ? 1.101 -2.266 -16.041 1.00 91.62 102 LEU A N 1
ATOM 793 C CA . LEU A 1 102 ? 2.373 -2.346 -16.751 1.00 91.62 102 LEU A CA 1
ATOM 794 C C . LEU A 1 102 ? 2.404 -1.265 -17.833 1.00 91.62 102 LEU A C 1
ATOM 796 O O . LEU A 1 102 ? 1.489 -1.167 -18.655 1.00 91.62 102 LEU A O 1
ATOM 800 N N . LEU A 1 103 ? 3.465 -0.470 -17.852 1.00 87.06 103 LEU A N 1
ATOM 801 C CA . LEU A 1 103 ? 3.684 0.548 -18.861 1.00 87.06 103 LEU A CA 1
ATOM 802 C C . LEU A 1 103 ? 4.487 -0.054 -20.014 1.00 87.06 103 LEU A C 1
ATOM 804 O O . LEU A 1 103 ? 5.662 -0.376 -19.889 1.00 87.06 103 LEU A O 1
ATOM 808 N N . SER A 1 104 ? 3.825 -0.188 -21.164 1.00 67.50 104 SER A N 1
ATOM 809 C CA . SER A 1 104 ? 4.348 -0.852 -22.367 1.00 67.50 104 SER A CA 1
ATOM 810 C C . SER A 1 104 ? 5.638 -0.243 -22.943 1.00 67.50 104 SER A C 1
ATOM 812 O O . SER A 1 104 ? 6.238 -0.880 -23.800 1.00 67.50 104 SER A O 1
ATOM 814 N N . ASN A 1 105 ? 6.049 0.961 -22.522 1.00 58.38 105 ASN A N 1
ATOM 815 C CA . ASN A 1 105 ? 7.135 1.738 -23.143 1.00 58.38 105 ASN A CA 1
ATOM 816 C C . ASN A 1 105 ? 8.079 2.435 -22.135 1.00 58.38 105 ASN A C 1
ATOM 818 O O . ASN A 1 105 ? 8.777 3.377 -22.506 1.00 58.38 105 ASN A O 1
ATOM 822 N N . GLY A 1 106 ? 8.092 2.034 -20.861 1.00 51.28 106 GLY A N 1
ATOM 823 C CA . GLY A 1 106 ? 8.940 2.670 -19.846 1.00 51.28 106 GLY A CA 1
ATOM 824 C C . GLY A 1 106 ? 10.357 2.106 -19.839 1.00 51.28 106 GLY A C 1
AT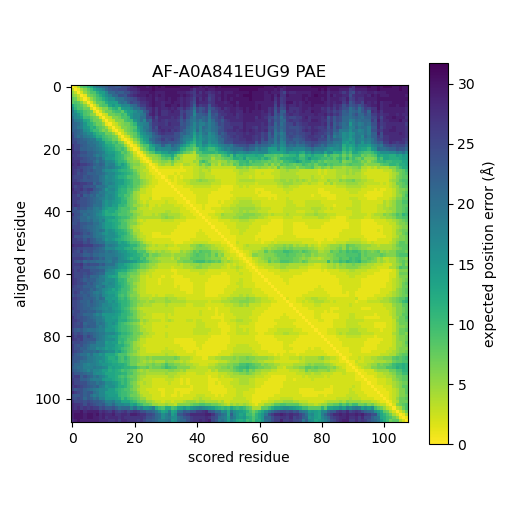OM 825 O O . GLY A 1 106 ? 10.643 1.206 -19.059 1.00 51.28 106 GLY A O 1
ATOM 826 N N . GLY A 1 107 ? 11.240 2.618 -20.699 1.00 54.12 107 GLY A N 1
ATOM 827 C CA . GLY A 1 107 ? 12.677 2.524 -20.434 1.00 54.12 107 GLY A CA 1
ATOM 828 C C . GLY A 1 107 ? 12.994 3.309 -19.158 1.00 54.12 107 GLY A C 1
ATOM 829 O O . GLY A 1 107 ? 12.499 4.428 -19.012 1.00 54.12 107 GLY A O 1
ATOM 830 N N . LYS A 1 108 ? 13.748 2.700 -18.239 1.00 56.75 108 LYS A N 1
ATOM 831 C CA . LYS A 1 108 ? 14.289 3.388 -17.058 1.00 56.75 108 LYS A CA 1
ATOM 832 C C . LYS A 1 108 ? 15.334 4.424 -17.464 1.00 56.75 108 LYS A C 1
ATOM 834 O O . LYS A 1 108 ? 16.065 4.161 -18.448 1.00 56.75 108 LYS A O 1
#

pLDDT: mean 82.42, std 18.86, range [42.53, 98.56]

Mean predicted aligned error: 9.86 Å

Foldseek 3Di:
DDDPDDDPVVVVVVVVPPPPPWDWDWDADPNRQKIWIWTDDPWKTKTKIAGPCPPPQWKKFKKKWKDAANDIDIQPTDIRIGMDMDTHDPPHDMDIDMDMDIDPDDDD

Solvent-accessible surface area (backbone atoms only — not comparable to full-atom values): 6332 Å² total; per-residue (Å²): 141,81,84,86,70,91,72,73,74,67,61,61,62,62,63,67,72,74,70,82,76,63,51,73,49,72,47,71,35,85,94,59,41,31,38,37,43,29,27,40,60,101,60,30,32,28,10,34,34,32,53,78,47,80,84,74,74,68,32,39,40,19,26,8,27,27,32,45,62,91,48,74,51,62,52,50,81,28,72,42,44,21,59,31,71,45,73,57,56,99,86,50,62,68,48,48,47,74,52,76,44,80,46,95,78,48,80,131

Nearest PDB structures (foldseek):
  2dpk-assembly1_A  TM=4.890E-01  e=5.164E-01  Canis lupus familiaris
  2fws-assembly1_A  TM=4.968E-01  e=9.929E-01  Canis lupus familiaris
  6rqt-assembly1_M  TM=4.114E-01  e=6.781E-01  Saccharomyces cerevisiae
  5m5y-assembly1_M  TM=4.012E-01  e=1.304E+00  Saccharomyces cerevisiae
  7dov-assembly1_C  TM=1.577E-01  e=4.094E+00  Danio rerio

Sequence (108 aa):
MGKIKHSLTAFFAVAFFALTSVTVFAGAVAGGDLWYDGGQTGTYVYSSIYDHKPDDGRYYEVKASVKVCSSVTTSGWLPDSAYISADRSFWCNESSYYDYRLLSNGGK